Protein AF-A0A8S2NPT0-F1 (afdb_monomer_lite)

Sequence (167 aa):
MESPIIGYCFSHEKFLSLNFEQFLILCKKANIKTLEINDEYLNTVSQQQQQHQLSSPLPNIIIHKLTDMLSRELVDDDKTVHLFLEKFRNLIKNESTILMIDNLESVTKLLNRQIQYTLLNEIEHLYVPPFISITDESIAHKNIQQLLTNHNIQYPVICKPIRAHGM

Structure (mmCIF, N/CA/C/O backbone):
data_AF-A0A8S2NPT0-F1
#
_entry.id   AF-A0A8S2NPT0-F1
#
loop_
_atom_site.group_PDB
_atom_site.id
_atom_site.type_symbol
_atom_site.label_atom_id
_atom_site.label_alt_id
_atom_site.label_comp_id
_atom_site.label_asym_id
_atom_site.label_entity_id
_atom_site.label_seq_id
_atom_site.pdbx_PDB_ins_code
_atom_site.Cartn_x
_atom_site.Cartn_y
_atom_site.Cartn_z
_atom_site.occupancy
_atom_site.B_iso_or_equiv
_atom_site.auth_seq_id
_atom_site.auth_comp_id
_atom_site.auth_asym_id
_atom_site.auth_atom_id
_atom_site.pdbx_PDB_model_num
ATOM 1 N N . MET A 1 1 ? -22.896 -7.338 20.621 1.00 56.72 1 MET A N 1
ATOM 2 C CA . MET A 1 1 ? -21.634 -7.278 19.856 1.00 56.72 1 MET A CA 1
ATOM 3 C C . MET A 1 1 ? -21.083 -5.880 20.021 1.00 56.72 1 MET A C 1
ATOM 5 O O . MET A 1 1 ? -21.864 -4.941 19.911 1.00 56.72 1 MET A O 1
ATOM 9 N N . GLU A 1 2 ? -19.809 -5.740 20.375 1.00 75.00 2 GLU A N 1
ATOM 10 C CA . GLU A 1 2 ? -19.168 -4.423 20.415 1.00 75.00 2 GLU A CA 1
ATOM 11 C C . GLU A 1 2 ? -19.131 -3.820 19.005 1.00 75.00 2 GLU A C 1
ATOM 13 O O . GLU A 1 2 ? -18.993 -4.549 18.021 1.00 75.00 2 GLU A O 1
ATOM 18 N N . SER A 1 3 ? -19.309 -2.500 18.899 1.00 84.69 3 SER A N 1
ATOM 19 C CA . SER A 1 3 ? -19.210 -1.806 17.613 1.00 84.69 3 SER A CA 1
ATOM 20 C C . SER A 1 3 ? -17.806 -1.978 17.027 1.00 84.69 3 SER A C 1
ATOM 22 O O . SER A 1 3 ? -16.840 -1.750 17.761 1.00 84.69 3 SER A O 1
ATOM 24 N N . PRO A 1 4 ? -17.675 -2.297 15.726 1.00 91.06 4 PRO A N 1
ATOM 25 C CA . PRO A 1 4 ? -16.370 -2.418 15.094 1.00 91.06 4 PRO A CA 1
ATOM 26 C C . PRO A 1 4 ? -15.612 -1.086 15.153 1.00 91.06 4 PRO A C 1
ATOM 28 O O . PRO A 1 4 ? -16.211 -0.006 15.075 1.00 91.06 4 PRO A O 1
ATOM 31 N N . ILE A 1 5 ? -14.290 -1.177 15.284 1.00 96.81 5 ILE A N 1
ATOM 32 C CA . ILE A 1 5 ? -13.364 -0.046 15.261 1.00 96.81 5 ILE A CA 1
ATOM 33 C C . ILE A 1 5 ? -12.627 -0.046 13.920 1.00 96.81 5 ILE A C 1
ATOM 35 O O . ILE A 1 5 ? -11.956 -1.018 13.572 1.00 96.81 5 ILE A O 1
ATOM 39 N N . ILE A 1 6 ? -12.726 1.058 13.182 1.00 98.00 6 ILE A N 1
ATOM 40 C CA . ILE A 1 6 ? -11.956 1.300 11.960 1.00 98.00 6 ILE A CA 1
ATOM 41 C C . ILE A 1 6 ? -10.767 2.202 12.295 1.00 98.00 6 ILE A C 1
ATOM 43 O O . ILE A 1 6 ? -10.930 3.383 12.604 1.00 98.00 6 ILE A O 1
ATOM 47 N N . GLY A 1 7 ? -9.569 1.638 12.221 1.00 98.06 7 GLY A N 1
ATOM 48 C CA . GLY A 1 7 ? -8.313 2.369 12.238 1.00 98.06 7 GLY A CA 1
ATOM 49 C C . GLY A 1 7 ? -8.057 3.041 10.891 1.00 98.06 7 GLY A C 1
ATOM 50 O O . GLY A 1 7 ? -8.313 2.440 9.846 1.00 98.06 7 GLY A O 1
ATOM 51 N N . TYR A 1 8 ? -7.536 4.264 10.887 1.00 98.25 8 TYR A N 1
ATOM 52 C CA . TYR A 1 8 ? -7.101 4.924 9.658 1.00 98.25 8 TYR A CA 1
ATOM 53 C C . TYR A 1 8 ? -5.696 5.505 9.775 1.00 98.25 8 TYR A C 1
ATOM 55 O O . TYR A 1 8 ? -5.307 5.993 10.832 1.00 98.25 8 TYR A O 1
ATOM 63 N N . CYS A 1 9 ? -4.934 5.462 8.681 1.00 97.75 9 CYS A N 1
ATOM 64 C CA . CYS A 1 9 ? -3.579 6.007 8.626 1.00 97.75 9 CYS A CA 1
ATOM 65 C C . CYS A 1 9 ? -3.304 6.677 7.273 1.00 97.75 9 CYS A C 1
ATOM 67 O O . CYS A 1 9 ? -3.156 6.011 6.241 1.00 97.75 9 CYS A O 1
ATOM 69 N N . PHE A 1 10 ? -3.239 8.007 7.275 1.00 96.06 10 PHE A N 1
ATOM 70 C CA . PHE A 1 10 ? -3.051 8.825 6.079 1.00 96.06 10 PHE A CA 1
ATOM 71 C C . PHE A 1 10 ? -2.092 9.977 6.357 1.00 96.06 10 PHE A C 1
ATOM 73 O O . PHE A 1 10 ? -2.027 10.479 7.476 1.00 96.06 10 PHE A O 1
ATOM 80 N N . SER A 1 11 ? -1.412 10.458 5.314 1.00 93.25 11 SER A N 1
ATOM 81 C CA . SE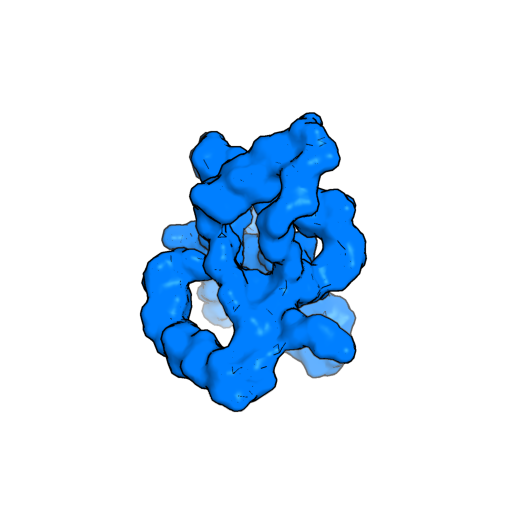R A 1 11 ? -0.834 11.800 5.363 1.00 93.25 11 SER A CA 1
ATOM 82 C C . SER A 1 11 ? -1.945 12.849 5.477 1.00 93.25 11 SER A C 1
ATOM 84 O O . SER A 1 11 ? -3.081 12.621 5.046 1.00 93.25 11 SER A O 1
ATOM 86 N N . HIS A 1 12 ? -1.608 14.026 6.004 1.00 93.50 12 HIS A N 1
ATOM 87 C CA . HIS A 1 12 ? -2.549 15.143 6.089 1.00 93.50 12 HIS A CA 1
ATOM 88 C C . HIS A 1 12 ? -3.132 15.505 4.711 1.00 93.50 12 HIS A C 1
ATOM 90 O O . HIS A 1 12 ? -4.346 15.617 4.548 1.00 93.50 12 HIS A O 1
ATOM 96 N N . GLU A 1 13 ? -2.283 15.578 3.684 1.00 93.38 13 GLU A N 1
ATOM 97 C CA . GLU A 1 13 ? -2.701 15.840 2.302 1.00 93.38 13 GLU A CA 1
ATOM 98 C C . GLU A 1 13 ? -3.680 14.780 1.779 1.00 93.38 13 GLU A C 1
ATOM 100 O O . GLU A 1 13 ? -4.672 15.097 1.110 1.00 93.38 13 GLU A O 1
ATOM 105 N N . LYS A 1 14 ? -3.450 13.499 2.104 1.00 93.75 14 LYS A N 1
ATOM 106 C CA . LYS A 1 14 ? -4.341 12.423 1.668 1.00 93.75 14 LYS A CA 1
ATOM 107 C C . LYS A 1 14 ? -5.680 12.457 2.399 1.00 93.75 14 LYS A C 1
ATOM 109 O O . LYS A 1 14 ? -6.713 12.255 1.762 1.00 93.75 14 LYS A O 1
ATOM 114 N N . PHE A 1 15 ? -5.671 12.760 3.695 1.00 96.69 15 PHE A N 1
ATOM 115 C CA . PHE A 1 15 ? -6.883 12.947 4.489 1.00 96.69 15 PHE A CA 1
ATOM 116 C C . PHE A 1 15 ? -7.774 14.050 3.894 1.00 96.69 15 PHE A C 1
ATOM 118 O O . PHE A 1 15 ? -8.972 13.838 3.689 1.00 96.69 15 PHE A O 1
ATOM 125 N N . LEU A 1 16 ? -7.174 15.194 3.543 1.00 96.94 16 LEU A N 1
ATOM 126 C CA . LEU A 1 16 ? -7.882 16.322 2.937 1.00 96.94 16 LEU A CA 1
ATOM 127 C C . LEU A 1 16 ? -8.385 16.010 1.524 1.00 96.94 16 LEU A C 1
ATOM 129 O O . LEU A 1 16 ? -9.557 16.230 1.231 1.00 96.94 16 LEU A O 1
ATOM 133 N N . SER A 1 17 ? -7.533 15.465 0.649 1.00 96.38 17 SER A N 1
ATOM 134 C CA . SER A 1 17 ? -7.908 15.175 -0.748 1.00 96.38 17 SER A CA 1
ATOM 135 C C . SER A 1 17 ? -9.010 14.121 -0.884 1.00 96.38 17 SER A C 1
ATOM 137 O O . SER A 1 17 ? -9.761 14.142 -1.856 1.00 96.38 17 SER A O 1
ATOM 139 N N . LEU A 1 18 ? -9.130 13.209 0.084 1.00 96.06 18 LEU A N 1
ATOM 140 C CA . LEU A 1 18 ? -10.233 12.251 0.157 1.00 96.06 18 LEU A CA 1
ATOM 141 C C . LEU A 1 18 ? -11.500 12.828 0.801 1.00 96.06 18 LEU A C 1
ATOM 143 O O . LEU A 1 18 ? -12.523 12.147 0.804 1.00 96.06 18 LEU A O 1
ATOM 147 N N . ASN A 1 19 ? -11.437 14.034 1.377 1.00 96.38 19 ASN A N 1
ATOM 148 C CA . ASN A 1 19 ? -12.467 14.569 2.266 1.00 96.38 19 ASN A CA 1
ATOM 149 C C . ASN A 1 19 ? -12.843 13.547 3.358 1.00 96.38 19 ASN A C 1
ATOM 151 O O . ASN A 1 19 ? -14.018 13.250 3.595 1.00 96.38 19 ASN A O 1
ATOM 155 N N . PHE A 1 20 ? -11.821 12.942 3.977 1.00 97.25 20 PHE A N 1
ATOM 156 C CA . PHE A 1 20 ? -11.995 11.757 4.821 1.00 97.25 20 PHE A CA 1
ATOM 157 C C . PHE A 1 20 ? -12.827 12.040 6.082 1.00 97.25 20 PHE A C 1
ATOM 159 O O . PHE A 1 20 ? -13.456 11.136 6.625 1.00 97.25 20 PHE A O 1
ATOM 166 N N . GLU A 1 21 ? -12.940 13.304 6.495 1.00 97.56 21 GLU A N 1
ATOM 167 C CA . GLU A 1 21 ? -13.863 13.733 7.549 1.00 97.56 21 GLU A CA 1
ATOM 168 C C . GLU A 1 21 ? -15.318 13.309 7.270 1.00 97.56 21 GLU A C 1
ATOM 170 O O . GLU A 1 21 ? -16.018 12.869 8.182 1.00 97.56 21 GLU A O 1
ATOM 175 N N . GLN A 1 22 ? -15.772 13.336 6.010 1.00 98.06 22 GLN A N 1
ATOM 176 C CA . GLN A 1 22 ? -17.119 12.864 5.662 1.00 98.06 22 GLN A CA 1
ATOM 177 C C . GLN A 1 22 ? -17.287 11.370 5.926 1.00 98.06 22 GLN A C 1
ATOM 179 O O . GLN A 1 22 ? -18.336 10.942 6.409 1.00 98.06 22 GLN A O 1
ATOM 184 N N . PHE A 1 23 ? -16.246 10.575 5.672 1.00 97.56 23 PHE A N 1
ATOM 185 C CA . PHE A 1 23 ? -16.249 9.159 6.022 1.00 97.56 23 PHE A CA 1
ATOM 186 C C . PHE A 1 23 ? -16.338 8.964 7.543 1.00 97.56 23 PHE A C 1
ATOM 188 O O . PHE A 1 23 ? -17.150 8.164 8.005 1.00 97.56 23 PHE A O 1
ATOM 195 N N . LEU A 1 24 ? -15.601 9.751 8.336 1.00 97.94 24 LEU A N 1
ATOM 196 C CA . LEU A 1 24 ? -15.696 9.708 9.802 1.00 97.94 24 LEU A CA 1
ATOM 197 C C . LEU A 1 24 ? -17.108 10.061 10.301 1.00 97.94 24 LEU A C 1
ATOM 199 O O . LEU A 1 24 ? -17.645 9.390 11.187 1.00 97.94 24 LEU A O 1
ATOM 203 N N . ILE A 1 25 ? -17.752 11.069 9.700 1.00 98.25 25 ILE A N 1
ATOM 204 C CA . ILE A 1 25 ? -19.141 11.445 10.006 1.00 98.25 25 ILE A CA 1
ATOM 205 C C . ILE A 1 25 ? -20.105 10.295 9.683 1.00 98.25 25 ILE A C 1
ATOM 207 O O . ILE A 1 25 ? -21.019 10.025 10.467 1.00 98.25 25 ILE A O 1
ATOM 211 N N . LEU A 1 26 ? -19.914 9.607 8.554 1.00 97.62 26 LEU A N 1
ATOM 212 C CA . LEU A 1 26 ? -20.718 8.441 8.177 1.00 97.62 26 LEU A CA 1
ATOM 213 C C . LEU A 1 26 ? -20.537 7.284 9.168 1.00 97.62 26 LEU A C 1
ATOM 215 O O . LEU A 1 26 ? -21.536 6.740 9.640 1.00 97.62 26 LEU A O 1
ATOM 219 N N . CYS A 1 27 ? -19.299 6.966 9.556 1.00 97.25 27 CYS A N 1
ATOM 220 C CA . CYS A 1 27 ? -19.010 5.955 10.576 1.00 97.25 27 CYS A CA 1
ATOM 221 C C . CYS A 1 27 ? -19.703 6.283 11.902 1.00 97.25 27 CYS A C 1
ATOM 223 O O . CYS A 1 27 ? -20.400 5.437 12.462 1.00 97.25 27 CYS A O 1
ATOM 225 N N . LYS A 1 28 ? -19.616 7.538 12.356 1.00 96.31 28 LYS A N 1
ATOM 226 C CA . LYS A 1 28 ? -20.292 7.995 13.576 1.00 96.31 28 LYS A CA 1
ATOM 227 C C . LYS A 1 28 ? -21.812 7.824 13.495 1.00 96.31 28 LYS A C 1
ATOM 229 O O . LYS A 1 28 ? -22.415 7.338 14.448 1.00 96.31 28 LYS A O 1
ATOM 234 N N . LYS A 1 29 ? -22.437 8.180 12.364 1.00 96.94 29 LYS A N 1
ATOM 235 C CA . LYS A 1 29 ? -23.885 7.980 12.135 1.00 96.94 29 LYS A CA 1
ATOM 236 C C . LYS A 1 29 ? -24.280 6.502 12.151 1.00 96.94 29 LYS A C 1
ATOM 238 O O . LYS A 1 29 ? -25.372 6.176 12.603 1.00 96.94 29 LYS A O 1
ATOM 243 N N . ALA A 1 30 ? -23.392 5.625 11.692 1.00 95.81 30 ALA A N 1
ATOM 244 C CA . ALA A 1 30 ? -23.567 4.176 11.714 1.00 95.81 30 ALA A CA 1
ATOM 245 C C . ALA A 1 30 ? -23.162 3.521 13.052 1.00 95.81 30 ALA A C 1
ATOM 247 O O . ALA A 1 30 ? -23.170 2.297 13.154 1.00 95.81 30 ALA A O 1
ATOM 248 N N . ASN A 1 31 ? -22.805 4.309 14.075 1.00 95.44 31 ASN A N 1
ATOM 249 C CA . ASN A 1 31 ? -22.300 3.825 15.364 1.00 95.44 31 ASN A CA 1
ATOM 250 C C . ASN A 1 31 ? -21.047 2.925 15.243 1.00 95.44 31 ASN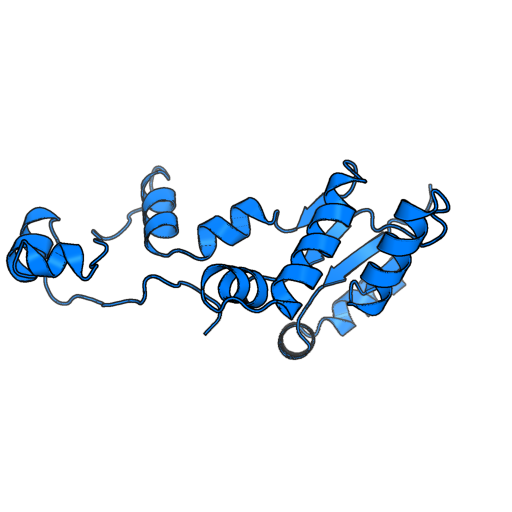 A C 1
ATOM 252 O O . ASN A 1 31 ? -20.846 1.997 16.032 1.00 95.44 31 ASN A O 1
ATOM 256 N N . ILE A 1 32 ? -20.209 3.211 14.244 1.00 96.75 32 ILE A N 1
ATOM 257 C CA . ILE A 1 32 ? -18.895 2.606 14.016 1.00 96.75 32 ILE A CA 1
ATOM 258 C C . ILE A 1 32 ? -17.847 3.520 14.649 1.00 96.75 32 ILE A C 1
ATOM 260 O O . ILE A 1 32 ? -17.817 4.726 14.388 1.00 96.75 32 ILE A O 1
ATOM 264 N N . LYS A 1 33 ? -16.982 2.948 15.489 1.00 97.12 33 LYS A N 1
ATOM 265 C CA . LYS A 1 33 ? -15.895 3.696 16.124 1.00 97.12 33 LYS A CA 1
ATOM 266 C C . LYS A 1 33 ? -14.756 3.874 15.126 1.00 97.12 33 LYS A C 1
ATOM 268 O O . LYS A 1 33 ? -14.473 2.978 14.336 1.00 97.12 33 LYS A O 1
ATOM 273 N N . THR A 1 34 ? -14.078 5.010 15.184 1.00 97.50 34 THR A N 1
ATOM 274 C CA . THR A 1 34 ? -12.909 5.293 14.345 1.00 97.50 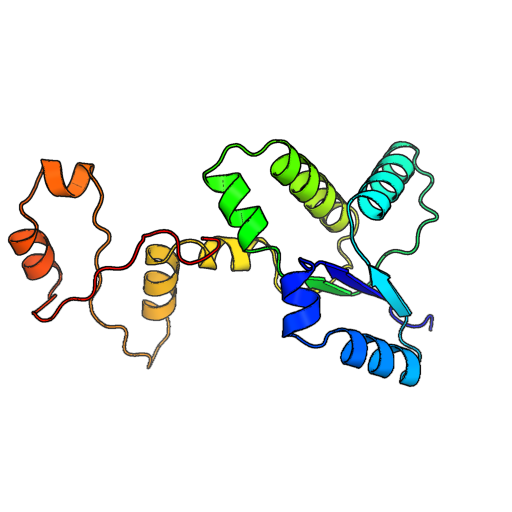34 THR A CA 1
ATOM 275 C C . THR A 1 34 ? -11.717 5.652 15.214 1.00 97.50 34 THR A C 1
ATOM 277 O O . THR A 1 34 ? -11.891 6.266 16.267 1.00 97.50 34 THR A O 1
ATOM 280 N N . LEU A 1 35 ? -10.522 5.280 14.771 1.00 97.31 35 LEU A N 1
ATOM 281 C CA . LEU A 1 35 ? -9.275 5.470 15.502 1.00 97.31 35 LEU A CA 1
ATOM 282 C C . LEU A 1 35 ? -8.185 5.938 14.541 1.00 97.31 35 LEU A C 1
ATOM 284 O O . LEU A 1 35 ? -7.936 5.292 13.526 1.00 97.31 35 LEU A O 1
ATOM 288 N N . GLU A 1 36 ? -7.529 7.046 14.854 1.00 97.69 36 GLU A N 1
ATOM 289 C CA . GLU A 1 36 ? -6.371 7.485 14.082 1.00 97.69 36 GLU A CA 1
ATOM 290 C C . GLU A 1 36 ? -5.133 6.693 14.490 1.00 97.69 36 GLU A C 1
ATOM 292 O O . GLU A 1 36 ? -4.809 6.598 15.672 1.00 97.69 36 GLU A O 1
ATOM 297 N N . ILE A 1 37 ? -4.429 6.142 13.507 1.00 97.75 37 ILE A N 1
ATOM 298 C CA . ILE A 1 37 ? -3.161 5.450 13.708 1.00 97.75 37 ILE A CA 1
ATOM 299 C C . ILE A 1 37 ? -2.049 6.416 13.319 1.00 97.75 37 ILE A C 1
ATOM 301 O O . ILE A 1 37 ? -1.668 6.522 12.152 1.00 97.75 37 ILE A O 1
ATOM 305 N N . ASN A 1 38 ? -1.547 7.128 14.320 1.00 96.38 38 ASN A N 1
ATOM 306 C CA . ASN A 1 38 ? -0.414 8.039 14.221 1.00 96.38 38 ASN A CA 1
ATOM 307 C C . ASN A 1 38 ? 0.752 7.553 15.107 1.00 96.38 38 ASN A C 1
ATOM 309 O O . ASN A 1 38 ? 0.661 6.514 15.767 1.00 96.38 38 ASN A O 1
ATOM 313 N N . ASP A 1 39 ? 1.858 8.300 15.115 1.00 95.44 39 ASP A N 1
ATOM 314 C CA . ASP A 1 39 ? 3.038 7.982 15.930 1.00 95.44 39 ASP A CA 1
ATOM 315 C C . ASP A 1 39 ? 2.718 7.840 17.420 1.00 95.44 39 ASP A C 1
ATOM 317 O O . ASP A 1 39 ? 3.215 6.924 18.074 1.00 95.44 39 ASP A O 1
ATOM 321 N N . GLU A 1 40 ? 1.889 8.733 17.961 1.00 96.38 40 GLU A N 1
ATOM 322 C CA . GLU A 1 40 ? 1.500 8.720 19.372 1.00 96.38 40 GLU A CA 1
ATOM 323 C C . GLU A 1 40 ? 0.782 7.414 19.724 1.00 96.38 40 GLU A C 1
ATOM 325 O O . GLU A 1 40 ? 1.226 6.693 20.618 1.00 96.38 40 GLU A O 1
ATOM 330 N N . TYR A 1 41 ? -0.245 7.050 18.953 1.00 97.44 41 TYR A N 1
ATOM 331 C CA . TYR A 1 41 ? -0.979 5.802 19.136 1.00 97.44 41 TYR A CA 1
ATOM 332 C C . TYR A 1 41 ? -0.062 4.575 19.042 1.00 97.44 41 TYR A C 1
ATOM 334 O O . TYR A 1 41 ? -0.082 3.711 19.923 1.00 97.44 41 TYR A O 1
ATOM 342 N N . LEU A 1 42 ? 0.782 4.503 18.006 1.00 97.06 42 LEU A N 1
ATOM 343 C CA . LEU A 1 42 ? 1.699 3.377 17.819 1.00 97.06 42 LEU A CA 1
ATOM 344 C C . LEU A 1 42 ? 2.723 3.270 18.954 1.00 97.06 42 LEU A C 1
ATOM 346 O O . LEU A 1 42 ? 3.045 2.157 19.375 1.00 97.06 42 LEU A O 1
ATOM 350 N N . ASN A 1 43 ? 3.219 4.396 19.473 1.00 96.19 43 ASN A N 1
ATOM 351 C CA . ASN A 1 43 ? 4.111 4.419 20.632 1.00 96.19 43 ASN A CA 1
ATOM 352 C C . ASN A 1 43 ? 3.415 3.868 21.878 1.00 96.19 43 ASN A C 1
ATOM 354 O O . ASN A 1 43 ? 3.974 2.995 22.544 1.00 96.19 43 ASN A O 1
ATOM 358 N N . THR A 1 44 ? 2.196 4.330 22.163 1.00 96.25 44 THR A N 1
ATOM 359 C CA . THR A 1 44 ? 1.409 3.868 23.311 1.00 96.25 44 THR A CA 1
ATOM 360 C C . THR A 1 44 ? 1.129 2.372 23.228 1.00 96.25 44 THR A C 1
ATOM 362 O O . THR A 1 44 ? 1.404 1.648 24.185 1.00 96.25 44 THR A O 1
ATOM 365 N N . VAL A 1 45 ? 0.645 1.880 22.083 1.00 95.31 45 VAL A N 1
ATOM 366 C CA . VAL A 1 45 ? 0.355 0.450 21.906 1.00 95.31 45 VAL A CA 1
ATOM 367 C C . VAL A 1 45 ? 1.625 -0.387 22.012 1.00 95.31 45 VAL A C 1
ATOM 369 O O . VAL A 1 45 ? 1.629 -1.393 22.718 1.00 95.31 45 VAL A O 1
ATOM 372 N N . SER A 1 46 ? 2.724 0.042 21.385 1.00 93.56 46 SER A N 1
ATOM 373 C CA . SER A 1 46 ? 3.998 -0.687 21.449 1.00 93.56 46 SER A CA 1
ATOM 374 C C . SER A 1 46 ? 4.511 -0.812 22.887 1.00 93.56 46 SER A C 1
ATOM 376 O O . SER A 1 46 ? 4.928 -1.893 23.300 1.00 93.56 46 SER A O 1
ATOM 378 N N . GLN A 1 47 ? 4.450 0.268 23.675 1.00 94.56 47 GLN A N 1
ATOM 379 C CA . GLN A 1 47 ? 4.852 0.253 25.086 1.00 94.56 47 GLN A CA 1
ATOM 380 C C . GLN A 1 47 ? 3.959 -0.672 25.923 1.00 94.56 47 GLN A C 1
ATOM 382 O O . GLN A 1 47 ? 4.460 -1.484 26.700 1.00 94.56 47 GLN A O 1
ATOM 387 N N . GLN A 1 48 ? 2.641 -0.599 25.729 1.00 94.12 48 GLN A N 1
ATOM 388 C CA . GLN A 1 48 ? 1.680 -1.454 26.426 1.00 94.12 48 GLN A CA 1
ATOM 389 C C . GLN A 1 48 ? 1.858 -2.939 26.086 1.00 94.12 48 GLN A C 1
ATOM 391 O O . GLN A 1 48 ? 1.788 -3.785 26.978 1.00 94.12 48 GLN A O 1
ATOM 396 N N . GLN A 1 49 ? 2.137 -3.265 24.820 1.00 91.06 49 GLN A N 1
ATOM 397 C CA . GLN A 1 49 ? 2.431 -4.633 24.385 1.00 91.06 49 GLN A CA 1
ATOM 398 C C . GLN A 1 49 ? 3.715 -5.167 25.033 1.00 91.06 49 GLN A C 1
ATOM 400 O O . GLN A 1 49 ? 3.713 -6.288 25.535 1.00 91.06 49 GLN A O 1
ATOM 405 N N . GLN A 1 50 ? 4.782 -4.362 25.101 1.00 90.00 50 GLN A N 1
ATOM 406 C CA . GLN A 1 50 ? 6.034 -4.738 25.778 1.00 90.00 50 GLN A CA 1
ATOM 407 C C . GLN A 1 50 ? 5.846 -4.988 27.280 1.00 90.00 50 GLN A C 1
ATOM 409 O O . GLN A 1 50 ? 6.511 -5.846 27.855 1.00 90.00 50 GLN A O 1
ATOM 414 N N . GLN A 1 51 ? 4.934 -4.253 27.917 1.00 92.94 51 GLN A N 1
ATOM 415 C CA . GLN A 1 51 ? 4.599 -4.410 29.334 1.00 92.94 51 GLN A CA 1
ATOM 416 C C . GLN A 1 51 ? 3.531 -5.485 29.595 1.00 92.94 51 GLN A C 1
ATOM 418 O O . GLN A 1 51 ? 3.158 -5.688 30.750 1.00 92.94 51 GLN A O 1
ATOM 423 N N . HIS A 1 52 ? 3.032 -6.168 28.555 1.00 87.38 52 HIS A N 1
ATOM 424 C CA . HIS A 1 52 ? 1.909 -7.110 28.628 1.00 87.38 52 HIS A CA 1
ATOM 425 C C . HIS A 1 52 ? 0.638 -6.513 29.272 1.00 87.38 52 HIS A C 1
ATOM 427 O O . HIS A 1 52 ? -0.109 -7.204 29.962 1.00 87.38 52 HIS A O 1
ATOM 433 N N . GLN A 1 53 ? 0.384 -5.221 29.046 1.00 90.88 53 GLN A N 1
ATOM 434 C CA . GLN A 1 53 ? -0.733 -4.458 29.621 1.00 90.88 53 GLN A CA 1
ATOM 435 C C . GLN A 1 53 ? -1.480 -3.675 28.536 1.00 90.88 53 GLN A C 1
ATOM 437 O O . GLN A 1 53 ? -1.568 -2.446 28.566 1.00 90.88 53 GLN A O 1
ATOM 442 N N . LEU A 1 54 ? -2.012 -4.391 27.545 1.00 88.81 54 LEU A N 1
ATOM 443 C CA . LEU A 1 54 ? -2.756 -3.771 26.455 1.00 88.81 54 LEU A CA 1
ATOM 444 C C . LEU A 1 54 ? -4.150 -3.332 26.920 1.00 88.81 54 LEU A C 1
ATOM 446 O O . LEU A 1 54 ? -5.014 -4.159 27.196 1.00 88.81 54 LEU A O 1
ATOM 450 N N . SER A 1 55 ? -4.353 -2.018 27.003 1.00 90.69 55 SER A N 1
ATOM 451 C CA . SER A 1 55 ? -5.644 -1.398 27.337 1.00 90.69 55 SER A CA 1
ATOM 452 C C . SER A 1 55 ? -6.156 -0.463 26.244 1.00 90.69 55 SER A C 1
ATOM 454 O O . SER A 1 55 ? -7.339 -0.119 26.229 1.00 90.69 55 SER A O 1
ATOM 456 N N . SER A 1 56 ? -5.281 -0.056 25.321 1.00 91.88 56 SER A N 1
ATOM 457 C CA . SER A 1 56 ? -5.669 0.754 24.171 1.00 91.88 56 SER A CA 1
ATOM 458 C C . SER A 1 56 ? -6.622 -0.020 23.258 1.00 91.88 56 SER A C 1
ATOM 460 O O . SER A 1 56 ? -6.404 -1.210 23.015 1.00 91.88 56 SER 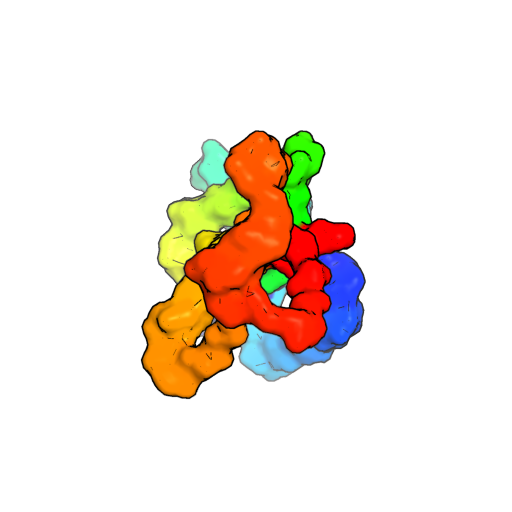A O 1
ATOM 462 N N . PRO A 1 57 ? -7.656 0.638 22.704 1.00 92.94 57 PRO A N 1
ATOM 463 C CA . PRO A 1 57 ? -8.532 0.003 21.734 1.00 92.94 57 PRO A CA 1
ATOM 464 C C . PRO A 1 57 ? -7.738 -0.387 20.484 1.00 92.94 57 PRO A C 1
ATOM 466 O O . PRO A 1 57 ? -6.974 0.417 19.941 1.00 92.94 57 PRO A O 1
ATOM 469 N N . LEU A 1 58 ? -7.951 -1.614 20.016 1.00 95.00 58 LEU A N 1
ATOM 470 C CA . LEU A 1 58 ? -7.398 -2.104 18.761 1.00 95.00 58 LEU A CA 1
ATOM 471 C C . LEU A 1 58 ? -8.437 -1.982 17.640 1.00 95.00 58 LEU A C 1
ATOM 473 O O . LEU A 1 58 ? -9.619 -2.259 17.866 1.00 95.00 58 LEU A O 1
ATOM 477 N N . PRO A 1 59 ? -8.029 -1.573 16.430 1.00 96.25 59 PRO A N 1
ATOM 478 C CA . PRO A 1 59 ? -8.921 -1.566 15.284 1.00 96.25 59 PRO A CA 1
ATOM 479 C C . PRO A 1 59 ? -9.214 -2.995 14.822 1.00 96.25 59 PRO A C 1
ATOM 481 O O . PRO A 1 59 ? -8.332 -3.842 14.811 1.00 96.25 59 PRO A O 1
ATOM 484 N N . ASN A 1 60 ? -10.438 -3.257 14.368 1.00 96.00 60 ASN A N 1
ATOM 485 C CA . ASN A 1 60 ? -10.772 -4.503 13.671 1.00 96.00 60 ASN A CA 1
ATOM 486 C C . ASN A 1 60 ? -10.400 -4.426 12.186 1.00 96.00 60 ASN A C 1
ATOM 488 O O . ASN A 1 60 ? -10.104 -5.439 11.560 1.00 96.00 60 ASN A O 1
ATOM 492 N N . ILE A 1 61 ? -10.454 -3.218 11.620 1.00 96.81 61 ILE A N 1
ATOM 493 C CA . ILE A 1 61 ? -10.134 -2.932 10.222 1.00 96.81 61 ILE A CA 1
ATOM 494 C C . ILE A 1 61 ? -9.188 -1.740 10.192 1.00 96.81 61 ILE A C 1
ATOM 496 O O . ILE A 1 61 ? -9.428 -0.767 10.900 1.00 96.81 61 ILE A O 1
ATOM 500 N N . ILE A 1 62 ? -8.157 -1.777 9.356 1.00 97.88 62 ILE A N 1
ATOM 501 C CA . ILE A 1 62 ? -7.276 -0.639 9.105 1.00 97.88 62 ILE A CA 1
ATOM 502 C C . ILE A 1 62 ? -7.375 -0.229 7.645 1.00 97.88 62 ILE A C 1
ATOM 504 O O . ILE A 1 62 ? -7.151 -1.045 6.758 1.00 97.88 62 ILE A O 1
ATOM 508 N N . ILE A 1 63 ? -7.660 1.048 7.408 1.00 97.62 63 ILE A N 1
ATOM 509 C CA . ILE A 1 63 ? -7.631 1.672 6.085 1.00 97.62 63 ILE A CA 1
ATOM 510 C C . ILE A 1 63 ? -6.430 2.608 6.040 1.00 97.62 63 ILE A C 1
ATOM 512 O O . ILE A 1 63 ? -6.286 3.474 6.902 1.00 97.62 63 ILE A O 1
ATOM 516 N N . HIS A 1 64 ? -5.557 2.470 5.049 1.00 97.06 64 HIS A N 1
ATOM 517 C CA . HIS A 1 64 ? -4.363 3.307 5.011 1.00 97.06 64 HIS A CA 1
ATOM 518 C C . HIS A 1 64 ? -3.928 3.708 3.604 1.00 97.06 64 HIS A C 1
ATOM 520 O O . HIS A 1 64 ? -4.316 3.118 2.597 1.00 97.06 64 HIS A O 1
ATOM 526 N N . LYS A 1 65 ? -3.063 4.723 3.537 1.00 95.38 65 LYS A N 1
ATOM 527 C CA . LYS A 1 65 ? -2.279 5.045 2.339 1.00 95.38 65 LYS A CA 1
ATOM 528 C C . LYS A 1 65 ? -0.838 5.330 2.746 1.00 95.38 65 LYS A C 1
ATOM 530 O O . LYS A 1 65 ? -0.435 6.475 2.885 1.00 95.38 65 LYS A O 1
ATOM 535 N N . LEU A 1 66 ? -0.067 4.256 2.917 1.00 94.75 66 LEU A N 1
ATOM 536 C CA . LEU A 1 66 ? 1.342 4.306 3.348 1.00 94.75 66 LEU A CA 1
ATOM 537 C C . LEU A 1 66 ? 2.334 4.215 2.183 1.00 94.75 66 LEU A C 1
ATOM 539 O O . LEU A 1 66 ? 3.522 4.015 2.393 1.00 94.75 66 LEU A O 1
ATOM 543 N N . THR A 1 67 ? 1.852 4.337 0.947 1.00 93.12 67 THR A N 1
ATOM 544 C CA . THR A 1 67 ? 2.646 4.146 -0.274 1.00 93.12 67 THR A CA 1
ATOM 545 C C . THR A 1 67 ? 3.907 5.014 -0.301 1.00 93.12 67 THR A C 1
ATOM 547 O O . THR A 1 67 ? 4.968 4.508 -0.647 1.00 93.12 67 THR A O 1
ATOM 550 N N . ASP A 1 68 ? 3.821 6.274 0.126 1.00 91.00 68 ASP A N 1
ATOM 551 C CA . ASP A 1 68 ? 4.971 7.186 0.103 1.00 91.00 68 ASP A CA 1
ATOM 552 C C . ASP A 1 68 ? 5.989 6.832 1.194 1.00 91.00 68 ASP A C 1
ATOM 554 O O . ASP A 1 68 ? 7.190 6.829 0.941 1.00 91.00 68 ASP A O 1
ATOM 558 N N . MET A 1 69 ? 5.517 6.444 2.384 1.00 92.50 69 MET A N 1
ATOM 559 C CA . MET A 1 69 ? 6.373 5.969 3.477 1.00 92.50 69 MET A CA 1
ATOM 560 C C . MET A 1 69 ? 7.085 4.668 3.101 1.00 92.50 69 MET A C 1
ATOM 562 O O . MET A 1 69 ? 8.301 4.580 3.217 1.00 92.50 69 MET A O 1
ATOM 566 N N . LEU A 1 70 ? 6.354 3.684 2.576 1.00 93.12 70 LEU A N 1
ATOM 567 C CA . LEU A 1 70 ? 6.940 2.430 2.095 1.00 93.12 70 LEU A CA 1
ATOM 568 C C . LEU A 1 70 ? 7.964 2.688 0.981 1.00 93.12 70 LEU A C 1
ATOM 570 O O . LEU A 1 70 ? 9.006 2.047 0.930 1.00 93.12 70 LEU A O 1
ATOM 574 N N . SER A 1 71 ? 7.695 3.653 0.098 1.00 90.88 71 SER A N 1
ATOM 575 C CA . SER A 1 71 ? 8.641 4.003 -0.957 1.00 90.88 71 SER A CA 1
ATOM 576 C C . SER A 1 71 ? 9.903 4.686 -0.427 1.00 90.88 71 SER A C 1
ATOM 578 O O . SER A 1 71 ? 10.977 4.431 -0.965 1.00 90.88 71 SER A O 1
ATOM 580 N N . ARG A 1 72 ? 9.789 5.534 0.603 1.00 90.19 72 ARG A N 1
ATOM 581 C CA . ARG A 1 72 ? 10.933 6.175 1.272 1.00 90.19 72 ARG A CA 1
ATOM 582 C C . ARG A 1 72 ? 11.774 5.175 2.054 1.00 90.19 72 ARG A C 1
ATOM 584 O O . ARG A 1 72 ? 12.992 5.255 2.011 1.00 90.19 72 ARG A O 1
ATOM 591 N N . GLU A 1 73 ? 11.145 4.207 2.716 1.00 90.31 73 GLU A N 1
ATOM 592 C CA . GLU A 1 73 ? 11.857 3.133 3.419 1.00 90.31 73 GLU A CA 1
ATOM 593 C C . GLU A 1 73 ? 12.778 2.341 2.479 1.00 90.31 73 GLU A C 1
ATOM 595 O O . GLU A 1 73 ? 13.891 1.992 2.856 1.00 90.31 73 GLU A O 1
ATOM 600 N N . LEU A 1 74 ? 12.334 2.086 1.245 1.00 83.94 74 LEU A N 1
ATOM 601 C CA . LEU A 1 74 ? 13.098 1.303 0.270 1.00 83.94 74 LEU A CA 1
ATOM 602 C C . LEU A 1 74 ? 14.270 2.062 -0.370 1.00 83.94 74 LEU A C 1
ATOM 604 O O . LEU A 1 74 ? 15.174 1.416 -0.896 1.00 83.94 74 LEU A O 1
ATOM 608 N N . VAL A 1 75 ? 14.229 3.398 -0.401 1.00 81.50 75 VAL A N 1
ATOM 609 C CA . VAL A 1 75 ? 15.135 4.211 -1.238 1.00 81.50 75 VAL A CA 1
ATOM 610 C C . VAL A 1 75 ? 15.961 5.209 -0.429 1.00 81.50 75 VAL A C 1
ATOM 612 O O . VAL A 1 75 ? 17.132 5.412 -0.737 1.00 81.50 75 VAL A O 1
ATOM 615 N N . ASP A 1 76 ? 15.373 5.821 0.597 1.00 81.75 76 ASP A N 1
ATOM 616 C CA . ASP A 1 76 ? 15.887 7.056 1.196 1.00 81.75 76 ASP A CA 1
ATOM 617 C C . ASP A 1 76 ? 16.566 6.834 2.572 1.00 81.75 76 ASP A C 1
ATOM 619 O O . ASP A 1 76 ? 16.990 7.803 3.197 1.00 81.75 76 ASP A O 1
ATOM 623 N N . ASP A 1 77 ? 16.669 5.581 3.055 1.00 78.94 77 ASP A N 1
ATOM 624 C CA . ASP A 1 77 ? 17.214 5.189 4.383 1.00 78.94 77 ASP A CA 1
ATOM 625 C C . ASP A 1 77 ? 16.663 6.039 5.552 1.00 78.94 77 ASP A C 1
ATOM 627 O O . ASP A 1 77 ? 17.343 6.390 6.523 1.00 78.94 77 ASP A O 1
ATOM 631 N N . ASP A 1 78 ? 15.388 6.425 5.452 1.00 88.62 78 ASP A N 1
ATOM 632 C CA . ASP A 1 78 ? 14.747 7.289 6.434 1.00 88.62 78 ASP A CA 1
ATOM 633 C C . ASP A 1 78 ? 14.409 6.511 7.713 1.00 88.62 78 ASP A C 1
ATOM 635 O O . ASP A 1 78 ? 13.399 5.808 7.807 1.00 88.62 78 ASP A O 1
ATOM 639 N N . LYS A 1 79 ? 15.252 6.681 8.735 1.00 91.38 79 LYS A N 1
ATOM 640 C CA . LYS A 1 79 ? 15.113 6.015 10.041 1.00 91.38 79 LYS A CA 1
ATOM 641 C C . LYS A 1 79 ? 13.785 6.293 10.741 1.00 91.38 79 LYS A C 1
ATOM 643 O O . LYS A 1 79 ? 13.295 5.423 11.461 1.00 91.38 79 LYS A O 1
ATOM 648 N N . THR A 1 80 ? 13.210 7.482 10.567 1.00 92.62 80 THR A N 1
ATOM 649 C CA . THR A 1 80 ? 11.931 7.839 11.199 1.00 92.62 80 THR A CA 1
ATOM 650 C C . THR A 1 80 ? 10.802 7.056 10.545 1.00 92.62 80 THR A C 1
ATOM 652 O O . THR A 1 80 ? 9.992 6.434 11.233 1.00 92.62 80 THR A O 1
ATOM 655 N N . VAL A 1 81 ? 10.792 7.026 9.211 1.00 93.94 81 VAL A N 1
ATOM 656 C CA . VAL A 1 81 ? 9.829 6.246 8.427 1.00 93.94 81 VAL A CA 1
ATOM 657 C C . VAL A 1 81 ? 9.974 4.753 8.708 1.00 93.94 81 VAL A C 1
ATOM 659 O O . VAL A 1 81 ? 8.968 4.079 8.923 1.00 93.94 81 VAL A O 1
ATOM 662 N N . HIS A 1 82 ? 11.207 4.250 8.772 1.00 94.50 82 HIS A N 1
ATOM 663 C CA . HIS A 1 82 ? 11.472 2.854 9.100 1.00 94.50 82 HIS A CA 1
ATOM 664 C C . HIS A 1 82 ? 10.924 2.496 10.487 1.00 94.50 82 HIS A C 1
ATOM 666 O O . HIS A 1 82 ? 10.160 1.545 10.625 1.00 94.50 82 HIS A O 1
ATOM 672 N N . LEU A 1 83 ? 11.212 3.305 11.514 1.00 95.25 83 LEU A N 1
ATOM 673 C CA . LEU A 1 83 ? 10.707 3.062 12.867 1.00 95.25 83 LEU A CA 1
ATOM 674 C C . LEU A 1 83 ? 9.171 3.091 12.940 1.00 95.25 83 LEU A C 1
ATOM 676 O O . LEU A 1 83 ? 8.578 2.284 13.658 1.00 95.25 83 LEU A O 1
ATOM 680 N N . PHE A 1 84 ? 8.525 4.007 12.214 1.00 96.31 84 PHE A N 1
ATOM 681 C CA . PHE A 1 84 ? 7.066 4.048 12.115 1.00 96.31 84 PHE A CA 1
ATOM 682 C C . PHE A 1 84 ? 6.515 2.762 11.491 1.00 96.31 84 PHE A C 1
ATOM 684 O O . PHE A 1 84 ? 5.634 2.122 12.067 1.00 96.31 84 PHE A O 1
ATOM 691 N N . LEU A 1 85 ? 7.040 2.366 10.326 1.00 96.00 85 LEU A N 1
ATOM 692 C CA . LEU A 1 85 ? 6.572 1.190 9.593 1.00 96.00 85 LEU A CA 1
ATOM 693 C C . LEU A 1 85 ? 6.828 -0.101 10.369 1.00 96.00 85 LEU A C 1
ATOM 695 O O . LEU A 1 85 ? 5.974 -0.982 10.359 1.00 96.00 85 LEU A O 1
ATOM 699 N N . GLU A 1 86 ? 7.934 -0.194 11.105 1.00 95.62 86 GLU A N 1
ATOM 700 C CA . GLU A 1 86 ? 8.209 -1.317 12.002 1.00 95.62 86 GLU A CA 1
ATOM 701 C C . GLU A 1 86 ? 7.169 -1.420 13.125 1.00 95.62 86 GLU A C 1
ATOM 703 O O . GLU A 1 86 ? 6.597 -2.489 13.347 1.00 95.62 86 GLU A O 1
ATOM 708 N N . LYS A 1 87 ? 6.838 -0.313 13.803 1.00 96.00 87 LYS A N 1
ATOM 709 C CA . LYS A 1 87 ? 5.766 -0.305 14.818 1.00 96.00 87 LYS A CA 1
ATOM 710 C C . LYS A 1 87 ? 4.413 -0.660 14.212 1.00 96.00 87 LYS A C 1
ATOM 712 O O . LYS A 1 87 ? 3.668 -1.450 14.790 1.00 96.00 87 LYS A O 1
ATOM 717 N N . PHE A 1 88 ? 4.115 -0.119 13.033 1.00 96.25 88 PHE A N 1
ATOM 718 C CA . PHE A 1 88 ? 2.889 -0.420 12.309 1.00 96.25 88 PHE A CA 1
ATOM 719 C C . PHE A 1 88 ? 2.814 -1.908 11.940 1.00 96.25 88 PHE A C 1
ATOM 721 O O . PHE A 1 88 ? 1.799 -2.539 12.197 1.00 96.25 88 PHE A O 1
ATOM 728 N N . ARG A 1 89 ? 3.886 -2.520 11.419 1.00 95.12 89 ARG A N 1
ATOM 729 C CA . ARG A 1 89 ? 3.948 -3.969 11.143 1.00 95.12 89 ARG A CA 1
ATOM 730 C C . ARG A 1 89 ? 3.764 -4.802 12.409 1.00 95.12 89 ARG A C 1
ATOM 732 O O . ARG A 1 89 ? 3.048 -5.801 12.373 1.00 95.12 89 ARG A O 1
ATOM 739 N N . ASN A 1 90 ? 4.369 -4.390 13.523 1.00 94.00 90 ASN A N 1
ATOM 740 C CA . ASN A 1 90 ? 4.259 -5.092 14.801 1.00 94.00 90 ASN A CA 1
ATOM 741 C C . ASN A 1 90 ? 2.828 -5.091 15.353 1.00 94.00 90 ASN A C 1
ATOM 743 O O . ASN A 1 90 ? 2.368 -6.137 15.808 1.00 94.00 90 ASN A O 1
ATOM 747 N N . LEU A 1 91 ? 2.101 -3.971 15.242 1.00 93.69 91 LEU A N 1
ATOM 748 C CA . LEU A 1 91 ? 0.678 -3.894 15.601 1.00 93.69 91 LEU A CA 1
ATOM 749 C C . LEU A 1 91 ? -0.132 -5.008 14.918 1.00 93.69 91 LEU A C 1
ATOM 751 O O . LEU A 1 91 ? -0.919 -5.691 15.562 1.00 93.69 91 LEU A O 1
ATOM 755 N N . ILE A 1 92 ? 0.104 -5.213 13.624 1.00 92.75 92 ILE A N 1
ATOM 756 C CA . ILE A 1 92 ? -0.637 -6.166 12.786 1.00 92.75 92 ILE A CA 1
ATOM 757 C C . ILE A 1 92 ? -0.195 -7.597 13.056 1.00 92.75 92 ILE A C 1
ATOM 759 O O . ILE A 1 92 ? -1.015 -8.503 13.148 1.00 92.75 92 ILE A O 1
ATOM 763 N N . LYS A 1 93 ? 1.116 -7.810 13.193 1.00 90.94 93 LYS A N 1
ATOM 764 C CA . LYS A 1 93 ? 1.685 -9.132 13.455 1.00 90.94 93 LYS A CA 1
ATOM 765 C C . LYS A 1 93 ? 1.206 -9.699 14.791 1.00 90.94 93 LYS A C 1
ATOM 767 O O . LYS A 1 93 ? 0.973 -10.901 14.886 1.00 90.94 93 LYS A O 1
ATOM 772 N N . ASN A 1 94 ? 1.065 -8.842 15.801 1.00 88.12 94 ASN A N 1
ATOM 773 C CA . ASN A 1 94 ? 0.597 -9.238 17.126 1.00 88.12 94 ASN A CA 1
ATOM 774 C C . ASN A 1 94 ? -0.910 -9.535 17.151 1.00 88.12 94 ASN A C 1
ATOM 776 O O . ASN A 1 94 ? -1.363 -10.265 18.025 1.00 88.12 94 ASN A O 1
ATOM 780 N N . GLU A 1 95 ? -1.670 -9.033 16.174 1.00 85.81 95 GLU A N 1
ATOM 781 C CA . GLU A 1 95 ? -3.129 -9.118 16.141 1.00 85.81 95 GLU A CA 1
ATOM 782 C C . GLU A 1 95 ? -3.624 -9.643 14.790 1.00 85.81 95 GLU A C 1
ATOM 784 O O . GLU A 1 95 ? -4.117 -8.912 13.931 1.00 85.81 95 GLU A O 1
ATOM 789 N N . SER A 1 96 ? -3.539 -10.964 14.616 1.00 81.00 96 SER A N 1
ATOM 790 C CA . SER A 1 96 ? -3.928 -11.660 13.374 1.00 81.00 96 SER A CA 1
ATOM 791 C C . SER A 1 96 ? -5.391 -11.471 12.934 1.00 81.00 96 SER A C 1
ATOM 793 O O . SER A 1 96 ? -5.751 -11.857 11.824 1.00 81.00 96 SER A O 1
ATOM 795 N N . THR A 1 97 ? -6.242 -10.885 13.781 1.00 89.06 97 THR A N 1
ATOM 796 C CA . THR A 1 97 ? -7.658 -10.622 13.482 1.00 89.06 97 THR A CA 1
ATOM 797 C C . THR A 1 97 ? -7.901 -9.282 12.786 1.00 89.06 97 THR A C 1
ATOM 799 O O . THR A 1 97 ? -9.008 -9.048 12.299 1.00 89.06 97 THR A O 1
ATOM 802 N N . ILE A 1 98 ? -6.890 -8.408 12.715 1.00 94.56 98 ILE A N 1
ATOM 803 C CA . ILE A 1 98 ? -7.012 -7.096 12.078 1.00 94.56 98 ILE A CA 1
ATOM 804 C C . ILE A 1 98 ? -7.034 -7.257 10.555 1.00 94.56 98 ILE A C 1
ATOM 806 O O . ILE A 1 98 ? -6.061 -7.699 9.942 1.00 94.56 98 ILE A O 1
ATOM 810 N N . LEU A 1 99 ? -8.125 -6.826 9.922 1.00 94.88 99 LEU A N 1
ATOM 811 C CA . LEU A 1 99 ? -8.224 -6.746 8.466 1.00 94.88 99 LEU A CA 1
ATOM 812 C C . LEU A 1 99 ? -7.551 -5.466 7.960 1.00 94.88 99 LEU A C 1
ATOM 814 O O . LEU A 1 99 ? -7.964 -4.365 8.314 1.00 94.88 99 LEU A O 1
ATOM 818 N N . MET A 1 100 ? -6.563 -5.586 7.078 1.00 95.06 100 MET A N 1
ATOM 819 C CA . MET A 1 100 ? -5.890 -4.429 6.486 1.00 95.06 100 MET A CA 1
ATOM 820 C C . MET A 1 100 ? -6.328 -4.182 5.042 1.00 95.06 100 MET A C 1
ATOM 822 O O . MET A 1 100 ? -6.297 -5.091 4.213 1.00 95.06 100 MET A O 1
ATOM 826 N N . ILE A 1 101 ? -6.686 -2.932 4.752 1.00 95.62 101 ILE A N 1
ATOM 827 C CA . ILE A 1 101 ? -7.086 -2.443 3.435 1.00 95.62 101 ILE A CA 1
ATOM 828 C C . ILE A 1 101 ? -6.100 -1.343 3.003 1.00 95.62 101 ILE A C 1
ATOM 830 O O . ILE A 1 101 ? -6.159 -0.216 3.504 1.00 95.62 101 ILE A O 1
ATOM 834 N N . ASP A 1 102 ? -5.161 -1.614 2.099 1.00 94.75 102 ASP A N 1
ATOM 835 C CA . ASP A 1 102 ? -4.783 -2.919 1.516 1.00 94.75 102 ASP A CA 1
ATOM 836 C C . ASP A 1 102 ? -3.639 -3.569 2.308 1.00 94.75 102 ASP A C 1
ATOM 838 O O . ASP A 1 102 ? -2.959 -2.900 3.068 1.00 94.75 102 ASP A O 1
ATOM 842 N N . ASN A 1 103 ? -3.354 -4.863 2.148 1.00 93.19 103 ASN A N 1
ATOM 843 C CA . ASN A 1 103 ? -2.192 -5.442 2.837 1.00 93.19 103 ASN A CA 1
ATOM 844 C C . ASN A 1 103 ? -0.863 -4.811 2.353 1.00 93.19 103 ASN A C 1
ATOM 846 O O . ASN A 1 103 ? -0.679 -4.554 1.159 1.00 93.19 103 ASN A O 1
ATOM 850 N N . LEU A 1 104 ? 0.087 -4.607 3.278 1.00 93.50 104 LEU A N 1
ATOM 851 C CA . LEU A 1 104 ? 1.360 -3.933 2.980 1.00 93.50 104 LEU A CA 1
ATOM 852 C C . LEU A 1 104 ? 2.163 -4.624 1.874 1.00 93.50 104 LEU A C 1
ATOM 854 O O . LEU A 1 104 ? 2.766 -3.940 1.056 1.00 93.50 104 LEU A O 1
ATOM 858 N N . GLU A 1 105 ? 2.165 -5.957 1.819 1.00 92.25 105 GLU A N 1
ATOM 859 C CA . GLU A 1 105 ? 2.921 -6.705 0.808 1.00 92.25 105 GLU A CA 1
ATOM 860 C C . GLU A 1 105 ? 2.433 -6.387 -0.613 1.00 92.25 105 GLU A C 1
ATOM 862 O O . GLU A 1 105 ? 3.232 -6.133 -1.517 1.00 92.25 105 GLU A O 1
ATOM 867 N N . SER A 1 106 ? 1.114 -6.343 -0.803 1.00 94.06 106 SER A N 1
ATOM 868 C CA . SER A 1 106 ? 0.496 -6.000 -2.083 1.00 94.06 106 SER A CA 1
ATOM 869 C C . SER A 1 106 ? 0.800 -4.555 -2.455 1.00 94.06 106 SER A C 1
ATOM 871 O O . SER A 1 106 ? 1.210 -4.293 -3.583 1.00 94.06 106 SER A O 1
ATOM 873 N N . VAL A 1 107 ? 0.702 -3.621 -1.502 1.00 94.12 107 VAL A N 1
ATOM 874 C CA . VAL A 1 107 ? 1.068 -2.216 -1.737 1.00 94.12 107 VAL A CA 1
ATOM 875 C C . VAL A 1 107 ? 2.542 -2.086 -2.131 1.00 94.12 107 VAL A C 1
ATOM 877 O O . VAL A 1 107 ? 2.848 -1.344 -3.061 1.00 94.12 107 VAL A O 1
ATOM 880 N N . THR A 1 108 ? 3.447 -2.832 -1.491 1.00 93.00 108 THR A N 1
ATOM 881 C CA . THR A 1 108 ? 4.884 -2.827 -1.809 1.00 93.00 108 THR A CA 1
ATOM 882 C C . THR A 1 108 ? 5.161 -3.303 -3.235 1.00 93.00 108 THR A C 1
ATOM 884 O O . THR A 1 108 ? 5.949 -2.674 -3.940 1.00 93.00 108 THR A O 1
ATOM 887 N N . LYS A 1 109 ? 4.475 -4.351 -3.718 1.00 93.44 109 LYS A N 1
ATOM 888 C CA . LYS A 1 109 ? 4.581 -4.794 -5.126 1.00 93.44 109 LYS A CA 1
ATOM 889 C C . LYS A 1 109 ? 4.192 -3.677 -6.094 1.00 93.44 109 LYS A C 1
ATOM 891 O O . LYS A 1 109 ? 4.840 -3.483 -7.121 1.00 93.44 109 LYS A O 1
ATOM 896 N N . LEU A 1 110 ? 3.184 -2.885 -5.729 1.00 93.56 110 LEU A N 1
ATOM 897 C CA . LEU A 1 110 ? 2.746 -1.734 -6.511 1.00 93.56 110 LEU A CA 1
ATOM 898 C C . LEU A 1 110 ? 3.717 -0.543 -6.446 1.00 93.56 110 LEU A C 1
ATOM 900 O O . LEU A 1 110 ? 3.500 0.427 -7.156 1.00 93.56 110 LEU A O 1
ATOM 904 N N . LEU A 1 111 ? 4.803 -0.562 -5.673 1.00 93.31 111 LEU A N 1
ATOM 905 C CA . LEU A 1 111 ? 5.800 0.521 -5.712 1.00 93.31 111 LEU A CA 1
ATOM 906 C C . LEU A 1 111 ? 6.756 0.410 -6.902 1.00 93.31 111 LEU A C 1
ATOM 908 O O . LEU A 1 111 ? 7.378 1.404 -7.280 1.00 93.31 111 LEU A O 1
ATOM 912 N N . ASN A 1 112 ? 6.853 -0.770 -7.516 1.00 93.00 112 ASN A N 1
ATOM 913 C CA . ASN A 1 112 ? 7.764 -1.044 -8.619 1.00 93.00 112 ASN A CA 1
ATOM 914 C C . ASN A 1 112 ? 6.985 -1.261 -9.925 1.00 93.00 112 ASN A C 1
ATOM 916 O O . ASN A 1 112 ? 6.212 -2.207 -10.066 1.00 93.00 112 ASN A O 1
ATOM 920 N N . ARG A 1 113 ? 7.215 -0.390 -10.911 1.00 94.25 113 ARG A N 1
ATOM 921 C CA . ARG A 1 113 ? 6.496 -0.399 -12.193 1.00 94.25 113 ARG A CA 1
ATOM 922 C C . ARG A 1 113 ? 6.752 -1.655 -13.027 1.00 94.25 113 ARG A C 1
ATOM 924 O O . ARG A 1 113 ? 5.842 -2.108 -13.712 1.00 94.25 113 ARG A O 1
ATOM 931 N N . GLN A 1 114 ? 7.951 -2.232 -12.953 1.00 94.19 114 GLN A N 1
ATOM 932 C CA . GLN A 1 114 ? 8.239 -3.503 -13.616 1.00 94.19 114 GLN A CA 1
ATOM 933 C C . GLN A 1 114 ? 7.401 -4.624 -12.996 1.00 94.19 114 GLN A C 1
ATOM 935 O O . GLN A 1 114 ? 6.772 -5.371 -13.733 1.00 94.19 114 GLN A O 1
ATOM 940 N N . ILE A 1 115 ? 7.328 -4.695 -11.662 1.00 95.19 115 ILE A N 1
ATOM 941 C CA . ILE A 1 115 ? 6.493 -5.685 -10.965 1.00 95.19 115 ILE A CA 1
ATOM 942 C C . ILE A 1 115 ? 5.017 -5.496 -11.328 1.00 95.19 115 ILE A C 1
ATOM 944 O O . ILE A 1 115 ? 4.355 -6.471 -11.667 1.00 95.19 115 ILE A O 1
ATOM 948 N N . GLN A 1 116 ? 4.510 -4.256 -11.330 1.00 95.12 116 GLN A N 1
ATOM 949 C CA . GLN A 1 116 ? 3.134 -3.973 -11.756 1.00 95.12 116 GLN A CA 1
ATOM 950 C C . GLN A 1 116 ? 2.846 -4.514 -13.160 1.00 95.12 116 GLN A C 1
ATOM 952 O O . GLN A 1 116 ? 1.845 -5.191 -13.361 1.00 95.12 116 GLN A O 1
ATOM 957 N N . TYR A 1 117 ? 3.704 -4.209 -14.136 1.00 95.50 117 TYR A N 1
ATOM 958 C CA . TYR A 1 117 ? 3.478 -4.624 -15.519 1.00 95.50 117 TYR A CA 1
ATOM 959 C C . TYR A 1 117 ? 3.614 -6.133 -15.701 1.00 95.50 117 TYR A C 1
ATOM 961 O O . TYR A 1 117 ? 2.829 -6.704 -16.450 1.00 95.50 117 TYR A O 1
ATOM 969 N N . THR A 1 118 ? 4.519 -6.788 -14.969 1.00 95.31 118 THR A N 1
ATOM 970 C CA . THR A 1 118 ? 4.586 -8.253 -14.927 1.00 95.31 118 THR A CA 1
ATOM 971 C C . THR A 1 118 ? 3.286 -8.847 -14.389 1.00 95.31 118 THR A C 1
ATOM 973 O O . THR A 1 118 ? 2.707 -9.696 -15.055 1.00 95.31 118 THR A O 1
ATOM 976 N N . LEU A 1 119 ? 2.774 -8.350 -13.255 1.00 95.81 119 LEU A N 1
ATOM 977 C CA . LEU A 1 119 ? 1.510 -8.822 -12.673 1.00 95.81 119 LEU A CA 1
ATOM 978 C C . LEU A 1 119 ? 0.321 -8.598 -13.615 1.00 95.81 119 LEU A C 1
ATOM 980 O O . LEU A 1 119 ? -0.525 -9.471 -13.757 1.00 95.81 119 LEU A O 1
ATOM 984 N N . LEU A 1 120 ? 0.251 -7.445 -14.288 1.00 95.75 120 LEU A N 1
ATOM 985 C CA . LEU A 1 120 ? -0.801 -7.188 -15.277 1.00 95.75 120 LEU A CA 1
ATOM 986 C C . LEU A 1 120 ? -0.704 -8.142 -16.472 1.00 95.75 120 LEU A C 1
ATOM 988 O O . LEU A 1 120 ? -1.730 -8.534 -17.016 1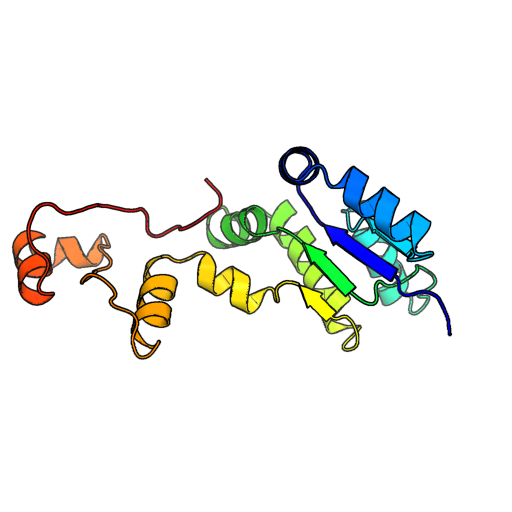.00 95.75 120 LEU A O 1
ATOM 992 N N . ASN A 1 121 ? 0.510 -8.520 -16.877 1.00 94.31 121 ASN A N 1
ATOM 993 C CA . ASN A 1 121 ? 0.738 -9.424 -18.002 1.00 94.31 121 ASN A CA 1
ATOM 994 C C . ASN A 1 121 ? 0.354 -10.883 -17.685 1.00 94.31 121 ASN A C 1
ATOM 996 O O . ASN A 1 121 ? 0.233 -11.692 -18.599 1.00 94.31 121 ASN A O 1
ATOM 1000 N N . GLU A 1 122 ? 0.157 -11.219 -16.407 1.00 95.12 122 GLU A N 1
ATOM 1001 C CA . GLU A 1 122 ? -0.370 -12.514 -15.953 1.00 95.12 122 GLU A CA 1
ATOM 1002 C C . GLU A 1 122 ? -1.909 -12.568 -15.974 1.00 95.12 122 GLU A C 1
ATOM 1004 O O . GLU A 1 122 ? -2.488 -13.649 -15.868 1.00 95.12 122 GLU A O 1
ATOM 1009 N N . ILE A 1 123 ? -2.592 -11.424 -16.115 1.00 95.38 123 ILE A N 1
ATOM 1010 C CA . ILE A 1 123 ? -4.057 -11.360 -16.133 1.00 95.38 123 ILE A CA 1
ATOM 1011 C C . ILE A 1 123 ? -4.568 -11.736 -17.525 1.00 95.38 123 ILE A C 1
ATOM 1013 O O . ILE A 1 123 ? -4.337 -11.029 -18.509 1.00 95.38 123 ILE A O 1
ATOM 1017 N N . GLU A 1 124 ? -5.326 -12.830 -17.602 1.00 93.56 124 GLU A N 1
ATOM 1018 C CA . GLU A 1 124 ? -5.976 -13.245 -18.843 1.00 93.56 124 GLU A CA 1
ATOM 1019 C C . GLU A 1 124 ? -6.916 -12.155 -19.377 1.00 93.56 124 GLU A C 1
ATOM 1021 O O . GLU A 1 124 ? -7.609 -11.464 -18.630 1.00 93.56 124 GLU A O 1
ATOM 1026 N N . HIS A 1 125 ? -6.954 -12.016 -20.704 1.00 92.88 125 HIS A N 1
ATOM 1027 C CA . HIS A 1 125 ? -7.780 -11.038 -21.424 1.00 92.88 125 HIS A CA 1
ATOM 1028 C C . HIS A 1 125 ? -7.423 -9.559 -21.199 1.00 92.88 125 HIS A C 1
ATOM 1030 O O . HIS A 1 125 ? -8.137 -8.686 -21.697 1.00 92.88 125 HIS A O 1
ATOM 1036 N N . LEU A 1 126 ? -6.306 -9.253 -20.531 1.00 95.50 126 LEU A N 1
ATOM 1037 C CA . LEU A 1 126 ? -5.760 -7.902 -20.461 1.00 95.50 126 LEU A CA 1
ATOM 1038 C C . LEU A 1 126 ? -4.617 -7.733 -21.470 1.00 95.50 126 LEU A C 1
ATOM 1040 O O . LEU A 1 126 ? -3.628 -8.458 -21.440 1.00 95.50 126 LEU A O 1
ATOM 1044 N N . TYR A 1 127 ? -4.726 -6.742 -22.356 1.00 94.69 127 TYR A N 1
ATOM 1045 C CA . TYR A 1 127 ? -3.597 -6.357 -23.202 1.00 94.69 127 TYR A CA 1
ATOM 1046 C C . TYR A 1 127 ? -2.670 -5.405 -22.442 1.00 94.69 127 TYR A C 1
ATOM 1048 O O . TYR A 1 127 ? -3.056 -4.280 -22.112 1.00 94.69 127 TYR A O 1
ATOM 1056 N N . VAL A 1 128 ? -1.432 -5.840 -22.212 1.00 94.69 128 VAL A N 1
ATOM 1057 C CA . VAL A 1 128 ? -0.357 -5.011 -21.659 1.00 94.69 128 VAL A CA 1
ATOM 1058 C C . VAL A 1 128 ? 0.616 -4.662 -22.788 1.00 94.69 128 VAL A C 1
ATOM 1060 O O . VAL A 1 128 ? 1.165 -5.570 -23.413 1.00 94.69 128 VAL A O 1
ATOM 1063 N N . PRO A 1 129 ? 0.850 -3.368 -23.085 1.00 95.31 129 PRO A N 1
ATOM 1064 C CA . PRO A 1 129 ? 1.853 -2.979 -24.071 1.00 95.31 129 PRO A CA 1
ATOM 1065 C C . PRO A 1 129 ? 3.240 -3.546 -23.719 1.00 95.31 129 PRO A C 1
ATOM 1067 O O . PRO A 1 129 ? 3.593 -3.545 -22.535 1.00 95.31 129 PRO A O 1
ATOM 1070 N N . PRO A 1 130 ? 4.051 -3.971 -24.710 1.00 95.88 130 PRO A N 1
ATOM 1071 C CA . PRO A 1 130 ? 5.405 -4.452 -24.460 1.00 95.88 130 PRO A CA 1
ATOM 1072 C C . PRO A 1 130 ? 6.217 -3.440 -23.647 1.00 95.88 130 PRO A C 1
ATOM 1074 O O . PRO A 1 130 ? 6.190 -2.237 -23.919 1.00 95.88 130 PRO A O 1
ATOM 1077 N N . PHE A 1 131 ? 6.935 -3.925 -22.638 1.00 95.81 131 PHE A N 1
ATOM 1078 C CA . PHE A 1 131 ? 7.698 -3.087 -21.721 1.00 95.81 131 PHE A CA 1
ATOM 1079 C C . PHE A 1 131 ? 9.036 -3.735 -21.373 1.00 95.81 131 PHE A C 1
ATOM 1081 O O . PHE A 1 131 ? 9.184 -4.956 -21.399 1.00 95.81 131 PHE A O 1
ATOM 1088 N N . ILE A 1 132 ? 10.005 -2.894 -21.021 1.00 94.38 132 ILE A N 1
ATOM 1089 C CA . ILE A 1 132 ? 11.301 -3.306 -20.484 1.00 94.38 132 ILE A CA 1
ATOM 1090 C C . ILE A 1 132 ? 11.697 -2.389 -19.341 1.00 94.38 132 ILE A C 1
ATOM 1092 O O . ILE A 1 132 ? 11.339 -1.210 -19.324 1.00 94.38 132 ILE A O 1
ATOM 1096 N N . SER A 1 133 ? 12.466 -2.934 -18.406 1.00 93.31 133 SER A N 1
ATOM 1097 C CA . SER A 1 133 ? 13.179 -2.143 -17.411 1.00 93.31 133 SER A CA 1
ATOM 1098 C C . SER A 1 133 ? 14.563 -1.812 -17.952 1.00 93.31 133 SER A C 1
ATOM 1100 O O . SER A 1 133 ? 15.253 -2.695 -18.463 1.00 93.31 133 SER A O 1
ATOM 1102 N N . ILE A 1 134 ? 14.945 -0.540 -17.874 1.00 90.50 134 ILE A N 1
ATOM 1103 C CA . ILE A 1 134 ? 16.268 -0.065 -18.273 1.00 90.50 134 ILE A CA 1
ATOM 1104 C C . ILE A 1 134 ? 17.006 0.335 -16.997 1.00 90.50 134 ILE A C 1
ATOM 1106 O O . ILE A 1 134 ? 16.569 1.228 -16.274 1.00 90.50 134 ILE A O 1
ATOM 1110 N N . THR A 1 135 ? 18.114 -0.348 -16.734 1.00 87.25 135 THR A N 1
ATOM 1111 C CA . THR A 1 135 ? 19.053 -0.103 -15.632 1.00 87.25 135 THR A CA 1
ATOM 1112 C C . THR A 1 135 ? 20.420 0.311 -16.180 1.00 87.25 135 THR A C 1
ATOM 1114 O O . THR A 1 135 ? 20.711 0.075 -17.356 1.00 87.25 135 THR A O 1
ATOM 1117 N N . ASP A 1 136 ? 21.292 0.869 -15.342 1.00 84.00 136 ASP A N 1
ATOM 1118 C CA . ASP A 1 136 ? 22.661 1.218 -15.755 1.00 84.00 136 ASP A CA 1
ATOM 1119 C C . ASP A 1 136 ? 23.426 -0.001 -16.298 1.00 84.00 136 ASP A C 1
ATOM 1121 O O . ASP A 1 136 ? 24.092 0.082 -17.330 1.00 84.00 136 ASP A O 1
ATOM 1125 N N . GLU A 1 137 ? 23.235 -1.173 -15.684 1.00 79.31 137 GLU A N 1
ATOM 1126 C CA . GLU A 1 137 ? 23.776 -2.447 -16.173 1.00 79.31 137 GLU A CA 1
ATOM 1127 C C . GLU A 1 137 ? 23.261 -2.797 -17.576 1.00 79.31 137 GLU A C 1
ATOM 1129 O O . GLU A 1 137 ? 24.024 -3.224 -18.443 1.00 79.31 137 GLU A O 1
ATOM 1134 N N . SER A 1 138 ? 21.968 -2.584 -17.843 1.00 75.94 138 SER A N 1
ATOM 1135 C CA . SER A 1 138 ? 21.386 -2.886 -19.156 1.00 75.94 138 SER A CA 1
ATOM 1136 C C . SER A 1 138 ? 21.993 -2.029 -20.274 1.00 75.94 138 SER A C 1
ATOM 1138 O O . SER A 1 138 ? 22.215 -2.530 -21.379 1.00 75.94 138 SER A O 1
ATOM 1140 N N . ILE A 1 139 ? 22.321 -0.768 -19.969 1.00 78.75 139 ILE A N 1
ATOM 1141 C CA . ILE A 1 139 ? 22.929 0.184 -20.907 1.00 78.75 139 ILE A CA 1
ATOM 1142 C C . ILE A 1 139 ? 24.421 -0.125 -21.106 1.00 78.75 139 ILE A C 1
ATOM 1144 O O . ILE A 1 139 ? 24.942 0.054 -22.206 1.00 78.75 139 ILE A O 1
ATOM 1148 N N . ALA A 1 140 ? 25.107 -0.641 -20.081 1.00 75.69 140 ALA A N 1
ATOM 1149 C CA . ALA A 1 140 ? 26.519 -1.016 -20.169 1.00 75.69 140 ALA A CA 1
ATOM 1150 C C . ALA A 1 140 ? 26.784 -2.160 -21.169 1.00 75.69 140 ALA A C 1
ATOM 1152 O O . ALA A 1 140 ? 27.872 -2.243 -21.739 1.00 75.69 140 ALA A O 1
ATOM 1153 N N . HIS A 1 141 ? 25.799 -3.036 -21.401 1.00 71.38 141 HIS A N 1
ATOM 1154 C CA . HIS A 1 141 ? 25.971 -4.247 -22.212 1.00 71.38 141 HIS A CA 1
ATOM 1155 C C . HIS A 1 141 ? 25.306 -4.207 -23.593 1.00 71.38 141 HIS A C 1
ATOM 1157 O O . HIS A 1 141 ? 25.683 -4.990 -24.467 1.0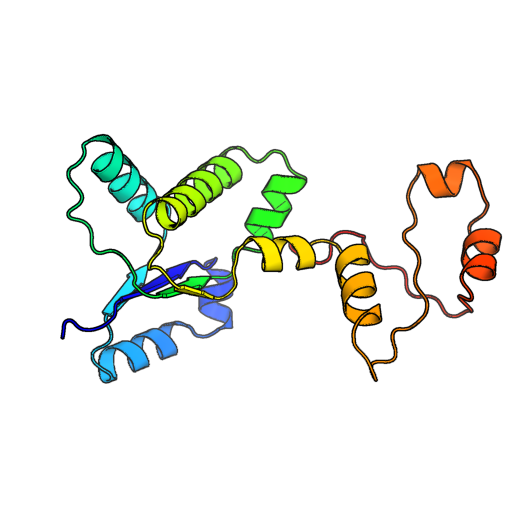0 71.38 141 HIS A O 1
ATOM 1163 N N . LYS A 1 142 ? 24.306 -3.344 -23.810 1.00 74.81 142 LYS A N 1
ATOM 1164 C CA . LYS A 1 142 ? 23.562 -3.238 -25.076 1.00 74.81 142 LYS A CA 1
ATOM 1165 C C . LYS A 1 142 ? 23.153 -1.795 -25.330 1.00 74.81 142 LYS A C 1
ATOM 1167 O O . LYS A 1 142 ? 22.835 -1.058 -24.402 1.00 74.81 142 LYS A O 1
ATOM 1172 N N . ASN A 1 143 ? 23.077 -1.400 -26.602 1.00 86.12 143 ASN A N 1
ATOM 1173 C CA . ASN A 1 143 ? 22.456 -0.118 -26.923 1.00 86.12 143 ASN A CA 1
ATOM 1174 C C . ASN A 1 143 ? 20.924 -0.201 -26.746 1.00 86.12 143 ASN A C 1
ATOM 1176 O O . ASN A 1 143 ? 20.314 -1.267 -26.878 1.00 86.12 143 ASN A O 1
ATOM 1180 N N . ILE A 1 144 ? 20.291 0.937 -26.451 1.00 88.00 144 ILE A N 1
ATOM 1181 C CA . ILE A 1 144 ? 18.848 1.007 -26.160 1.00 88.00 144 ILE A CA 1
ATOM 1182 C C . ILE A 1 144 ? 18.014 0.478 -27.337 1.00 88.00 144 ILE A C 1
ATOM 1184 O O . ILE A 1 144 ? 17.044 -0.242 -27.129 1.00 88.00 144 ILE A O 1
ATOM 1188 N N . GLN A 1 145 ? 18.410 0.760 -28.581 1.00 89.50 145 GLN A N 1
ATOM 1189 C CA . GLN A 1 145 ? 17.675 0.316 -29.769 1.00 89.50 145 GLN A CA 1
ATOM 1190 C C . GLN A 1 145 ? 17.590 -1.215 -29.880 1.00 89.50 145 GLN A C 1
ATOM 1192 O O . GLN A 1 145 ? 16.530 -1.755 -30.204 1.00 89.50 145 GLN A O 1
ATOM 1197 N N . GLN A 1 146 ? 18.682 -1.927 -29.589 1.00 90.19 146 GLN A N 1
ATOM 1198 C CA . GLN A 1 146 ? 18.699 -3.389 -29.563 1.00 90.19 146 GLN A CA 1
ATOM 1199 C C . GLN A 1 146 ? 17.789 -3.930 -28.462 1.00 90.19 146 GLN A C 1
ATOM 1201 O O . GLN A 1 146 ? 17.063 -4.892 -28.699 1.00 90.19 146 GLN A O 1
ATOM 1206 N N . LEU A 1 147 ? 17.790 -3.313 -27.276 1.00 90.88 147 LEU A N 1
ATOM 1207 C CA . LEU A 1 147 ? 16.892 -3.704 -26.185 1.00 90.88 147 LEU A CA 1
ATOM 1208 C C . LEU A 1 147 ? 15.422 -3.548 -26.589 1.00 90.88 147 LEU A C 1
ATOM 1210 O O . LEU A 1 147 ? 14.656 -4.496 -26.449 1.00 90.88 147 LEU A O 1
ATOM 1214 N N . LEU A 1 148 ? 15.044 -2.401 -27.160 1.00 92.94 148 LEU A N 1
ATOM 1215 C CA . LEU A 1 148 ? 13.676 -2.164 -27.631 1.00 92.94 148 LEU A CA 1
ATOM 1216 C C . LEU A 1 148 ? 13.256 -3.192 -28.690 1.00 92.94 148 LEU A C 1
ATOM 1218 O O . LEU A 1 148 ? 12.190 -3.794 -28.576 1.00 92.94 148 LEU A O 1
ATOM 1222 N N . THR A 1 149 ? 14.125 -3.449 -29.672 1.00 92.56 149 THR A N 1
ATOM 1223 C CA . THR A 1 149 ? 13.851 -4.400 -30.761 1.00 92.56 149 THR A CA 1
ATOM 1224 C C . THR A 1 149 ? 13.665 -5.822 -30.230 1.00 92.56 149 THR A C 1
ATOM 1226 O O . THR A 1 149 ? 12.700 -6.487 -30.591 1.00 92.56 149 THR A O 1
ATOM 1229 N N . ASN A 1 150 ? 14.540 -6.272 -29.322 1.00 93.06 150 ASN A N 1
ATOM 1230 C CA . ASN A 1 150 ? 14.475 -7.615 -28.732 1.00 93.06 150 ASN A CA 1
ATOM 1231 C C . ASN A 1 150 ? 13.206 -7.852 -27.902 1.00 93.06 150 ASN A C 1
ATOM 1233 O O . ASN A 1 150 ? 12.816 -8.997 -27.693 1.00 93.06 150 ASN A O 1
ATOM 1237 N N . HIS A 1 151 ? 12.577 -6.780 -27.423 1.00 93.12 151 HIS A N 1
ATOM 1238 C CA . HIS A 1 151 ? 11.362 -6.832 -26.618 1.00 93.12 151 HIS A CA 1
ATOM 1239 C C . HIS A 1 151 ? 10.117 -6.341 -27.366 1.00 93.12 151 HIS A C 1
ATOM 1241 O O . HIS A 1 151 ? 9.095 -6.072 -26.740 1.00 93.12 151 HIS A O 1
ATOM 1247 N N . ASN A 1 152 ? 10.178 -6.254 -28.699 1.00 95.88 152 ASN A N 1
ATOM 1248 C CA . ASN A 1 152 ? 9.060 -5.850 -29.557 1.00 95.88 152 ASN A CA 1
ATOM 1249 C C . ASN A 1 152 ? 8.476 -4.466 -29.211 1.00 95.88 152 ASN A C 1
ATOM 1251 O O . ASN A 1 152 ? 7.279 -4.231 -29.370 1.00 95.88 152 ASN A O 1
ATOM 1255 N N . ILE A 1 153 ? 9.315 -3.538 -28.746 1.00 96.31 153 ILE A N 1
ATOM 1256 C CA . ILE A 1 153 ? 8.918 -2.158 -28.461 1.00 96.31 153 ILE A CA 1
ATOM 1257 C C . ILE A 1 153 ? 9.216 -1.286 -29.681 1.00 96.31 153 ILE A C 1
ATOM 1259 O O . ILE A 1 153 ? 10.341 -1.253 -30.181 1.00 96.31 153 ILE A O 1
ATOM 1263 N N . GLN A 1 154 ? 8.203 -0.552 -30.140 1.00 94.81 154 GLN A N 1
ATOM 1264 C CA . GLN A 1 154 ? 8.273 0.330 -31.305 1.00 94.81 154 GLN A CA 1
ATOM 1265 C C . GLN A 1 154 ? 8.008 1.787 -30.916 1.00 94.81 154 GLN A C 1
ATOM 1267 O O . GLN A 1 154 ? 7.382 2.068 -29.895 1.00 94.81 154 GLN A O 1
ATOM 1272 N N . TYR A 1 155 ? 8.490 2.722 -31.736 1.00 94.19 155 TYR A N 1
ATOM 1273 C CA . TYR A 1 155 ? 8.240 4.148 -31.532 1.00 94.19 155 TYR A CA 1
ATOM 1274 C C . TYR A 1 155 ? 6.794 4.535 -31.889 1.00 94.19 155 TYR A C 1
ATOM 1276 O O . TYR A 1 155 ? 6.245 3.989 -32.848 1.00 94.19 155 TYR A O 1
ATOM 1284 N N . PRO A 1 156 ? 6.202 5.524 -31.188 1.00 95.19 156 PRO A N 1
ATOM 1285 C CA . PRO A 1 156 ? 6.771 6.282 -30.067 1.00 95.19 156 PRO A CA 1
ATOM 1286 C C . PRO A 1 156 ? 6.789 5.484 -28.752 1.00 95.19 156 PRO A C 1
ATOM 1288 O O . PRO A 1 156 ? 5.870 4.726 -28.462 1.00 95.19 156 PRO A O 1
ATOM 1291 N N . VAL A 1 157 ? 7.823 5.698 -27.931 1.00 93.56 157 VAL A N 1
ATOM 1292 C CA . VAL A 1 157 ? 7.974 5.048 -26.617 1.00 93.56 157 VAL A CA 1
ATOM 1293 C C . VAL A 1 157 ? 7.734 6.036 -25.480 1.00 93.56 157 VAL A C 1
ATOM 1295 O O . VAL A 1 157 ? 8.029 7.224 -25.608 1.00 93.56 157 VAL A O 1
ATOM 1298 N N . ILE A 1 158 ? 7.230 5.539 -24.348 1.00 95.50 158 ILE A N 1
ATOM 1299 C CA . ILE A 1 158 ? 7.068 6.319 -23.116 1.00 95.50 158 ILE A CA 1
ATOM 1300 C C . ILE A 1 158 ? 8.053 5.794 -22.076 1.00 95.50 158 ILE A C 1
ATOM 1302 O O . ILE A 1 158 ? 7.969 4.636 -21.668 1.00 95.50 158 ILE A O 1
ATOM 1306 N N . CYS A 1 159 ? 8.941 6.662 -21.597 1.00 93.62 159 CYS A N 1
ATOM 1307 C CA . CYS A 1 159 ? 9.825 6.358 -20.476 1.00 93.62 159 CYS A CA 1
ATOM 1308 C C . CYS A 1 159 ? 9.128 6.712 -19.159 1.00 93.62 159 CYS A C 1
ATOM 1310 O O . CYS A 1 159 ? 8.598 7.812 -19.002 1.00 93.62 159 CYS A O 1
ATOM 1312 N N . LYS A 1 160 ? 9.131 5.782 -18.204 1.00 94.12 160 LYS A N 1
ATOM 1313 C CA . LYS A 1 160 ? 8.575 5.980 -16.861 1.00 94.12 160 LYS A CA 1
ATOM 1314 C C . LYS A 1 160 ? 9.633 5.571 -15.831 1.00 94.12 160 LYS A C 1
ATOM 1316 O O . LYS A 1 160 ? 10.330 4.591 -16.086 1.00 94.12 160 LYS A O 1
ATOM 1321 N N . PRO A 1 161 ? 9.748 6.259 -14.679 1.00 92.62 161 PRO A N 1
ATOM 1322 C CA . PRO A 1 161 ? 10.646 5.832 -13.602 1.00 92.62 161 PRO A CA 1
ATOM 1323 C C . PRO A 1 161 ? 10.369 4.383 -13.167 1.00 92.62 161 PRO A C 1
ATOM 1325 O O . PRO A 1 161 ? 9.262 3.887 -13.357 1.00 92.62 161 PRO A O 1
ATOM 1328 N N . ILE A 1 162 ? 11.318 3.681 -12.546 1.00 91.56 162 ILE A N 1
ATOM 1329 C CA . ILE A 1 162 ? 11.005 2.356 -11.973 1.00 91.56 162 ILE A CA 1
ATOM 1330 C C . ILE A 1 162 ? 10.099 2.483 -10.739 1.00 91.56 162 ILE A C 1
ATOM 1332 O O . ILE A 1 162 ? 9.173 1.693 -10.548 1.00 91.56 162 ILE A O 1
ATOM 1336 N N . ARG A 1 163 ? 10.315 3.547 -9.956 1.00 90.69 163 ARG A N 1
ATOM 1337 C CA . ARG A 1 163 ? 9.487 3.955 -8.819 1.00 90.69 163 ARG A CA 1
ATOM 1338 C C . ARG A 1 163 ? 8.115 4.396 -9.337 1.00 90.69 163 ARG A C 1
ATOM 1340 O O . ARG A 1 163 ? 7.994 5.330 -10.135 1.00 90.69 163 ARG A O 1
ATOM 1347 N N . ALA A 1 164 ? 7.071 3.672 -8.950 1.00 88.50 164 ALA A N 1
ATOM 1348 C CA . ALA A 1 164 ? 5.715 3.917 -9.426 1.00 88.50 164 ALA A CA 1
ATOM 1349 C C . ALA A 1 164 ? 4.985 5.007 -8.632 1.00 88.50 164 ALA A C 1
ATOM 1351 O O . ALA A 1 164 ? 4.114 5.674 -9.193 1.00 88.50 164 ALA A O 1
ATOM 1352 N N . HIS A 1 165 ? 5.363 5.196 -7.364 1.00 82.50 165 HIS A N 1
ATOM 1353 C CA . HIS A 1 165 ? 4.707 6.083 -6.405 1.00 82.50 165 HIS A CA 1
ATOM 1354 C C . HIS A 1 165 ? 5.704 6.738 -5.432 1.00 82.50 165 HIS A C 1
ATOM 1356 O O . HIS A 1 165 ? 6.852 6.310 -5.341 1.00 82.50 165 HIS A O 1
ATOM 1362 N N . GLY A 1 166 ? 5.240 7.746 -4.685 1.00 66.44 166 GLY A N 1
ATOM 1363 C CA . GLY A 1 166 ? 6.005 8.418 -3.635 1.00 66.44 166 GLY A CA 1
ATOM 1364 C C . GLY A 1 166 ? 7.099 9.339 -4.153 1.00 66.44 166 GLY A C 1
ATOM 1365 O O . GLY A 1 166 ? 8.235 9.163 -3.743 1.00 66.44 166 GLY A O 1
ATOM 1366 N N . MET A 1 167 ? 6.781 10.256 -5.070 1.00 56.34 167 MET A N 1
ATOM 1367 C CA . MET A 1 167 ? 7.737 11.283 -5.519 1.00 56.34 167 MET A CA 1
ATOM 1368 C C . MET A 1 167 ? 7.984 12.342 -4.449 1.00 56.34 167 MET A C 1
ATOM 1370 O O . MET A 1 167 ? 7.013 12.667 -3.734 1.00 56.34 167 MET A O 1
#

InterPro domains:
  IPR008656 Inositol-tetrakisphosphate 1-kinase [PTHR14217] (5-166)

Organism: NCBI:txid1234261

Radius of gyration: 20.78 Å; chains: 1; bounding box: 50×30×61 Å

Secondary structure (DSSP, 8-state):
-PPPEEEEE--HHHHHHTTHHHHHHHHHHTT-EEEE--HHHHHHHHHHHHTT---SPPPSEEEE--HHHHHHHHHS--HHHHHHHHHHHHHHHH-TT-EEES-HHHHHHTTBHHHHHHHHHTSTT----------HHHHHHS-HHHHHHHTT--SS-----SB-S--

pLDDT: mean 92.25, std 6.76, range [56.34, 98.25]

Foldseek 3Di:
DDAAEEEEEEDPVVCVVVVCVVVVVVCVVVVHHYHYDDPVLLVVQVVCVVVVRDPDDAGLEYEYDCLQLLLCVVPVVDPVSVVSVVSVVVSCVVPVRYHYDVDPVVSNLQQFPVSVLVVQVPDPPGDRPFDDDDDPVNVVPDPPVVVCVVRVHDPPDDDDDRGNDND